Protein AF-A0A2K1JIT0-F1 (afdb_monomer_lite)

Radius of gyration: 15.92 Å; chains: 1; bounding box: 37×30×44 Å

Organism: Physcomitrium patens (NCBI:txid3218)

Sequence (79 aa):
MTIIDYKRDTKTWSSSCSLEFKRSRPSTNFWVEVEIKGSGYEKKLSLCDLQLGGLIITKIRDITPIPHNGCQLPKKCRV

InterPro domains:
  IPR001971 Small ribosomal subunit protein uS11 [PF00411] (32-78)
  IPR001971 Small ribosomal subunit protein uS11 [PIRSF002131] (1-79)
  IPR036967 Small ribosomal subunit protein uS11 superfamily [G3DSA:3.30.420.80] (30-78)

pLDDT: mean 81.86, std 11.01, range [48.69, 93.25]

Foldseek 3Di:
DFDADPVRHTPFDDDPPRPDTPPPDDPDEEEDEEEDEDDDPVPVVVVVVCVVSRYHYDYYHYPHDDDPPPDDDPDDDDD

Secondary structure (DSSP, 8-state):
-EEE-TT--EEEE--TTS---TT---SS--EEEEEE-S-STHHHHHHHHHHHTT-EEEEEEE-----SS-SPPPPPP--

Structure (mmCIF, N/CA/C/O backbone):
data_AF-A0A2K1JIT0-F1
#
_entry.id   AF-A0A2K1JIT0-F1
#
loop_
_atom_site.group_PDB
_atom_site.id
_atom_site.type_symbol
_atom_site.label_atom_id
_atom_site.label_alt_id
_atom_site.label_comp_id
_atom_site.label_asym_id
_atom_site.label_entity_id
_atom_site.label_seq_id
_atom_site.pdbx_PDB_ins_code
_atom_site.Cartn_x
_atom_site.Cartn_y
_atom_site.Cartn_z
_atom_site.occupancy
_atom_site.B_iso_or_equiv
_atom_site.auth_seq_id
_atom_site.auth_comp_id
_atom_site.auth_asym_id
_atom_site.auth_atom_id
_atom_site.pdbx_PDB_model_num
ATOM 1 N N . MET A 1 1 ? 6.284 -1.977 0.905 1.00 80.31 1 MET A N 1
ATOM 2 C CA . MET A 1 1 ? 5.285 -2.502 -0.044 1.00 80.31 1 MET A CA 1
ATOM 3 C C . MET A 1 1 ? 5.575 -3.971 -0.352 1.00 80.31 1 MET A C 1
ATOM 5 O O . MET A 1 1 ? 6.687 -4.422 -0.113 1.00 80.31 1 MET A O 1
ATOM 9 N N . THR A 1 2 ? 4.615 -4.732 -0.864 1.00 86.56 2 THR A N 1
ATOM 10 C CA . THR A 1 2 ? 4.804 -6.150 -1.220 1.00 86.56 2 THR A CA 1
ATOM 11 C C . THR A 1 2 ? 4.583 -6.340 -2.711 1.00 86.56 2 THR A C 1
ATOM 13 O O . THR A 1 2 ? 3.547 -5.920 -3.219 1.00 86.56 2 THR A O 1
ATOM 16 N N . ILE A 1 3 ? 5.531 -6.972 -3.402 1.00 84.88 3 ILE A N 1
ATOM 17 C CA . ILE A 1 3 ? 5.361 -7.376 -4.800 1.00 84.88 3 ILE A CA 1
ATOM 18 C C . ILE A 1 3 ? 4.834 -8.804 -4.801 1.00 84.88 3 ILE A C 1
ATOM 20 O O . ILE A 1 3 ? 5.449 -9.712 -4.233 1.00 84.88 3 ILE A O 1
ATOM 24 N N . ILE A 1 4 ? 3.693 -8.983 -5.450 1.00 88.38 4 ILE A N 1
ATOM 25 C CA . ILE A 1 4 ? 3.022 -10.266 -5.608 1.00 88.38 4 ILE A CA 1
ATOM 26 C C . ILE A 1 4 ? 2.975 -10.644 -7.086 1.00 88.38 4 ILE A C 1
ATOM 28 O O . ILE A 1 4 ? 2.944 -9.785 -7.964 1.00 88.38 4 ILE A O 1
ATOM 32 N N . ASP A 1 5 ? 2.990 -11.941 -7.343 1.00 85.81 5 ASP A N 1
ATOM 33 C CA . ASP A 1 5 ? 2.811 -12.517 -8.672 1.00 85.81 5 ASP A CA 1
ATOM 34 C C . ASP A 1 5 ? 1.323 -12.573 -9.062 1.00 85.81 5 ASP A C 1
ATOM 36 O O . ASP A 1 5 ? 0.444 -12.392 -8.216 1.00 85.81 5 ASP A O 1
ATOM 40 N N . TYR A 1 6 ? 1.011 -12.900 -10.320 1.00 83.12 6 TYR A N 1
ATOM 41 C CA . TYR A 1 6 ? -0.378 -13.049 -10.778 1.00 83.12 6 TYR A CA 1
ATOM 42 C C . TYR A 1 6 ? -1.119 -14.180 -10.045 1.00 83.12 6 TYR A C 1
ATOM 44 O O . TYR A 1 6 ? -2.337 -14.118 -9.880 1.00 83.12 6 TYR A O 1
ATOM 52 N N . LYS A 1 7 ? -0.389 -15.184 -9.535 1.00 88.00 7 LYS A N 1
ATOM 53 C CA . LYS A 1 7 ? -0.934 -16.243 -8.662 1.00 88.00 7 LYS A CA 1
ATOM 54 C C . LYS A 1 7 ? -1.169 -15.803 -7.211 1.00 88.00 7 LYS A C 1
ATOM 56 O O . LYS A 1 7 ? -1.624 -16.608 -6.408 1.00 88.00 7 LYS A O 1
ATOM 61 N N . ARG A 1 8 ? -0.903 -14.531 -6.881 1.00 83.56 8 ARG A N 1
ATOM 62 C CA . ARG A 1 8 ? -0.921 -13.940 -5.527 1.00 83.56 8 ARG A CA 1
ATOM 63 C C . ARG A 1 8 ? 0.146 -14.481 -4.572 1.00 83.56 8 ARG A C 1
ATOM 65 O O . ARG A 1 8 ? 0.053 -14.273 -3.364 1.00 83.56 8 ARG A O 1
ATOM 72 N N . ASP A 1 9 ? 1.196 -15.091 -5.109 1.00 88.75 9 ASP A N 1
ATOM 73 C CA . ASP A 1 9 ? 2.366 -15.472 -4.324 1.00 88.75 9 ASP A CA 1
ATOM 74 C C . ASP A 1 9 ? 3.242 -14.246 -4.051 1.00 88.75 9 ASP A C 1
ATOM 76 O O . ASP A 1 9 ? 3.552 -13.474 -4.962 1.00 88.75 9 ASP A O 1
ATOM 80 N N . THR A 1 10 ? 3.672 -14.067 -2.800 1.00 84.81 10 THR A N 1
ATOM 81 C CA . THR A 1 10 ? 4.572 -12.962 -2.436 1.00 84.81 10 THR A CA 1
ATOM 82 C C . THR A 1 10 ? 5.964 -13.230 -2.991 1.00 84.81 10 THR A C 1
ATOM 84 O O . THR A 1 10 ? 6.607 -14.208 -2.618 1.00 84.81 10 THR A O 1
ATOM 87 N N . LYS A 1 11 ? 6.452 -12.347 -3.865 1.00 84.00 11 LYS A N 1
ATOM 88 C CA . LYS A 1 11 ? 7.808 -12.429 -4.423 1.00 84.00 11 LYS A CA 1
ATOM 89 C C . LYS A 1 11 ? 8.806 -1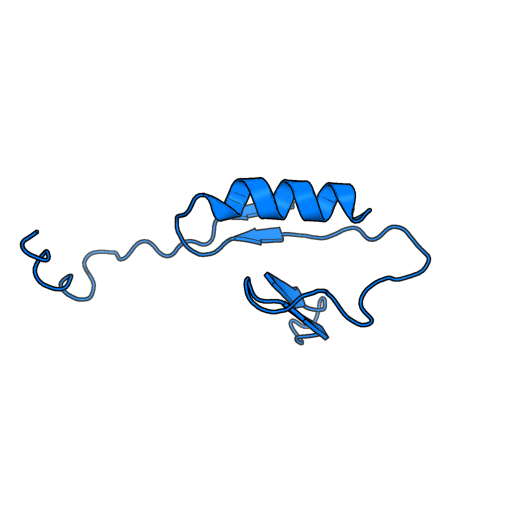1.707 -3.538 1.00 84.00 11 LYS A C 1
ATOM 91 O O . LYS A 1 11 ? 9.842 -12.265 -3.191 1.00 84.00 11 LYS A O 1
ATOM 96 N N . THR A 1 12 ? 8.494 -10.471 -3.164 1.00 82.50 12 THR A N 1
ATOM 97 C CA . THR A 1 12 ? 9.358 -9.644 -2.320 1.00 82.50 12 THR A CA 1
ATOM 98 C C . THR A 1 12 ? 8.530 -8.710 -1.451 1.00 82.50 12 THR A C 1
ATOM 100 O O . THR A 1 12 ? 7.384 -8.374 -1.756 1.00 82.50 12 THR A O 1
ATOM 103 N N . TRP A 1 13 ? 9.125 -8.275 -0.349 1.00 82.00 13 TRP A N 1
ATOM 104 C CA . TRP A 1 13 ? 8.544 -7.306 0.564 1.00 82.00 13 TRP A CA 1
ATOM 105 C C . TRP A 1 13 ? 9.581 -6.240 0.900 1.00 82.00 13 TRP A C 1
ATOM 107 O O . TRP A 1 13 ? 10.784 -6.489 0.912 1.00 82.00 13 TRP A O 1
ATOM 117 N N . SER A 1 14 ? 9.095 -5.038 1.160 1.00 79.12 14 SER A N 1
ATOM 118 C CA . SER A 1 14 ? 9.851 -3.915 1.692 1.00 79.12 14 SER A CA 1
ATOM 119 C C . SER A 1 14 ? 9.009 -3.229 2.762 1.00 79.12 14 SER A C 1
ATOM 121 O O . SER A 1 14 ? 7.777 -3.200 2.691 1.00 79.12 14 SER A O 1
ATOM 123 N N . SER A 1 15 ? 9.657 -2.679 3.775 1.00 78.88 15 SER A N 1
ATOM 124 C CA . SER A 1 15 ? 9.026 -1.855 4.805 1.00 78.88 15 SER A CA 1
ATOM 125 C C . SER A 1 15 ? 9.741 -0.512 4.873 1.00 78.88 15 SER A C 1
ATOM 127 O O . SER A 1 15 ? 10.842 -0.387 4.345 1.00 78.88 15 SER A O 1
ATOM 129 N N . SER A 1 16 ? 9.145 0.475 5.541 1.00 74.88 16 SER A N 1
ATOM 130 C CA . SER A 1 16 ? 9.765 1.789 5.778 1.00 74.88 16 SER A CA 1
ATOM 131 C C . SER A 1 16 ? 11.149 1.701 6.437 1.00 74.88 16 SER A C 1
ATOM 133 O O . SER A 1 16 ? 11.966 2.597 6.271 1.00 74.88 16 SER A O 1
ATOM 135 N N . CYS A 1 17 ? 11.429 0.607 7.152 1.00 69.62 17 CYS A N 1
ATOM 136 C CA . CYS A 1 17 ? 12.716 0.349 7.797 1.00 69.62 17 CYS A CA 1
ATOM 137 C C . CYS A 1 17 ? 13.653 -0.564 6.976 1.00 69.62 17 CYS A C 1
ATOM 139 O O . CYS A 1 17 ? 14.791 -0.799 7.378 1.00 69.62 17 CYS A O 1
ATOM 141 N N . SER A 1 18 ? 13.193 -1.116 5.849 1.00 66.88 18 SER A N 1
ATOM 142 C CA . SER A 1 18 ? 14.003 -1.986 4.989 1.00 66.88 18 SER A CA 1
ATOM 143 C C . SER A 1 18 ? 14.588 -1.169 3.848 1.00 66.88 18 SER A C 1
ATOM 145 O O . SER A 1 18 ? 13.843 -0.634 3.033 1.00 66.88 18 SER A O 1
ATOM 147 N N . LEU A 1 19 ? 15.918 -1.107 3.781 1.00 57.53 19 LEU A N 1
ATOM 148 C CA . LEU A 1 19 ? 16.621 -0.141 2.939 1.00 57.53 19 LEU A CA 1
ATOM 149 C C . LEU A 1 19 ? 16.370 -0.280 1.427 1.00 57.53 19 LEU A C 1
ATOM 151 O O . LEU A 1 19 ? 16.701 0.654 0.721 1.00 57.53 19 LEU A O 1
ATOM 155 N N . GLU A 1 20 ? 15.831 -1.393 0.905 1.00 59.25 20 GLU A N 1
ATOM 156 C CA . GLU A 1 20 ? 15.656 -1.576 -0.547 1.00 59.25 20 GLU A CA 1
ATOM 157 C C . GLU A 1 20 ? 14.913 -2.870 -0.929 1.00 59.25 20 GLU A C 1
ATOM 159 O O . GLU A 1 20 ? 14.889 -3.854 -0.184 1.00 59.25 20 GLU A O 1
ATOM 164 N N . PHE A 1 21 ? 14.399 -2.918 -2.164 1.00 58.78 21 PHE A N 1
ATOM 165 C CA . PHE A 1 21 ? 13.965 -4.154 -2.818 1.00 58.78 21 PHE A CA 1
ATOM 166 C C . PHE A 1 21 ? 15.155 -4.983 -3.325 1.00 58.78 21 PHE A C 1
ATOM 168 O O . PHE A 1 21 ? 15.497 -4.962 -4.514 1.00 58.78 21 PHE A O 1
ATOM 175 N N . LYS A 1 22 ? 15.780 -5.778 -2.460 1.00 48.69 22 LYS A N 1
ATOM 176 C CA . LYS A 1 22 ? 16.794 -6.734 -2.926 1.00 48.69 22 LYS A CA 1
ATOM 177 C C . LYS A 1 22 ? 16.159 -7.753 -3.892 1.00 48.69 22 LYS A C 1
ATOM 179 O O . LYS A 1 22 ? 15.150 -8.371 -3.566 1.00 48.69 22 LYS A O 1
ATOM 184 N N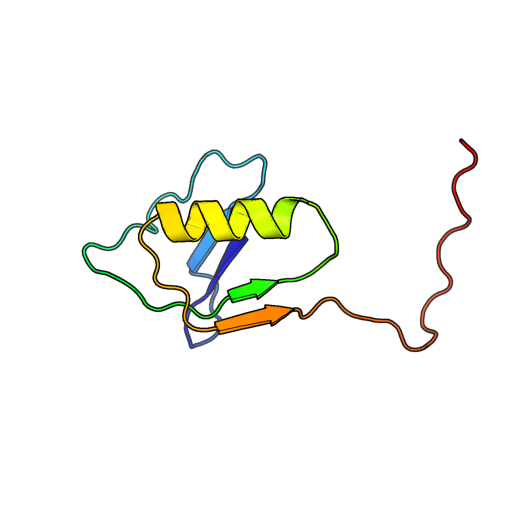 . ARG A 1 23 ? 16.777 -7.925 -5.073 1.00 51.94 23 ARG A N 1
ATOM 185 C CA . ARG A 1 23 ? 16.444 -8.890 -6.155 1.00 51.94 23 ARG A CA 1
ATOM 186 C C . ARG A 1 23 ? 15.194 -8.636 -7.011 1.00 51.94 23 ARG A C 1
ATOM 188 O O . ARG A 1 23 ? 14.915 -9.462 -7.871 1.00 51.94 23 ARG A O 1
ATOM 195 N N . SER A 1 24 ? 14.462 -7.535 -6.837 1.00 56.75 24 SER A N 1
ATOM 196 C CA . SER A 1 24 ? 13.244 -7.324 -7.642 1.00 56.75 24 SER A CA 1
ATOM 197 C C . SER A 1 24 ? 13.479 -6.699 -9.016 1.00 56.75 24 SER A C 1
ATOM 199 O O . SER A 1 24 ? 12.568 -6.788 -9.822 1.00 56.75 24 SER A O 1
ATOM 201 N N . ARG A 1 25 ? 14.650 -6.085 -9.282 1.00 57.47 25 ARG A N 1
ATOM 202 C CA . ARG A 1 25 ? 14.937 -5.366 -10.537 1.00 57.47 25 ARG A CA 1
ATOM 203 C C . ARG A 1 25 ? 15.093 -6.344 -11.704 1.00 57.47 25 ARG A C 1
ATOM 205 O O . ARG A 1 25 ? 16.128 -7.006 -11.791 1.00 57.47 25 ARG A O 1
ATOM 212 N N . PRO A 1 26 ? 14.112 -6.429 -12.605 1.00 57.00 26 PRO A N 1
ATOM 213 C CA . PRO A 1 26 ? 14.234 -7.210 -13.818 1.00 57.00 26 PRO A CA 1
ATOM 214 C C . PRO A 1 26 ? 14.792 -6.330 -14.953 1.00 57.00 26 PRO A C 1
ATOM 216 O O . PRO A 1 26 ? 14.779 -5.104 -14.882 1.00 57.00 26 PRO A O 1
ATOM 219 N N . SER A 1 27 ? 15.313 -6.951 -16.009 1.00 59.09 27 SER A N 1
ATOM 220 C CA . SER A 1 27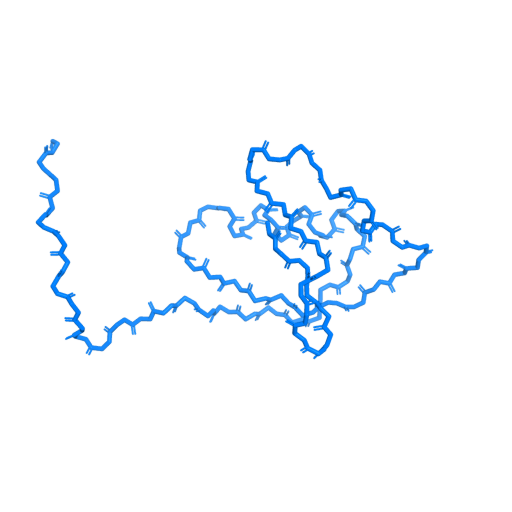 ? 15.983 -6.262 -17.126 1.00 59.09 27 SER A CA 1
ATOM 221 C C . SER A 1 27 ? 15.040 -5.553 -18.111 1.00 59.09 27 SER A C 1
ATOM 223 O O . SER A 1 27 ? 15.507 -4.941 -19.067 1.00 59.09 27 SER A O 1
ATOM 225 N N . THR A 1 28 ? 13.723 -5.651 -17.917 1.00 65.12 28 THR A N 1
ATOM 226 C CA . THR A 1 28 ? 12.682 -5.161 -18.839 1.00 65.12 28 THR A CA 1
ATOM 227 C C . THR A 1 28 ? 11.614 -4.359 -18.097 1.00 65.12 28 THR A C 1
ATOM 229 O O . THR A 1 28 ? 11.527 -4.427 -16.875 1.00 65.12 28 THR A O 1
ATOM 232 N N . ASN A 1 29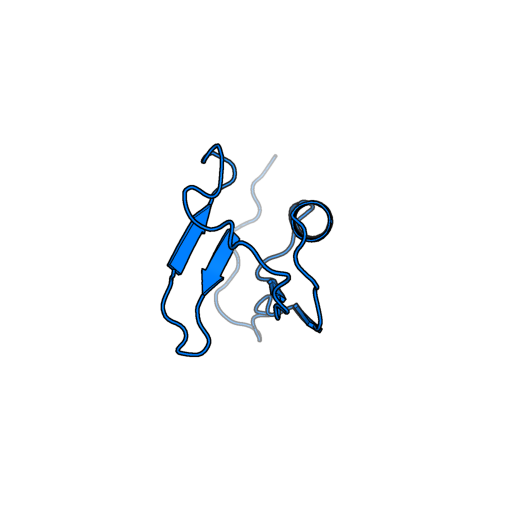 ? 10.813 -3.574 -18.825 1.00 66.06 29 ASN A N 1
ATOM 233 C CA . ASN A 1 29 ? 9.705 -2.804 -18.252 1.00 66.06 29 ASN A CA 1
ATOM 234 C C . ASN A 1 29 ? 8.541 -3.741 -17.892 1.00 66.06 29 ASN A C 1
ATOM 236 O O . ASN A 1 29 ? 8.085 -4.501 -18.746 1.00 66.06 29 ASN A O 1
ATOM 240 N N . PHE A 1 30 ? 8.036 -3.659 -16.658 1.00 77.44 30 PHE A N 1
ATOM 241 C CA . PHE A 1 30 ? 6.893 -4.457 -16.196 1.00 77.44 30 PHE A CA 1
ATOM 242 C C . PHE A 1 30 ? 5.674 -3.572 -15.976 1.00 77.44 30 PHE A C 1
ATOM 244 O O . PHE A 1 30 ? 5.759 -2.511 -15.351 1.00 77.44 30 PHE A O 1
ATOM 251 N N . TRP A 1 31 ? 4.533 -4.048 -16.468 1.00 86.44 31 TRP A N 1
ATOM 252 C CA . TRP A 1 31 ? 3.227 -3.498 -16.135 1.00 86.44 31 TRP A CA 1
ATOM 253 C C . TRP A 1 31 ? 2.758 -4.062 -14.803 1.00 86.44 31 TRP A C 1
ATOM 255 O O . TRP A 1 31 ? 2.769 -5.277 -14.603 1.00 86.44 31 TRP A O 1
ATOM 265 N N . VAL A 1 32 ? 2.334 -3.184 -13.901 1.00 88.19 32 VAL A N 1
ATOM 266 C CA . VAL A 1 32 ? 1.895 -3.569 -12.559 1.00 88.19 32 VAL A CA 1
ATOM 267 C C . VAL A 1 32 ? 0.538 -2.964 -12.224 1.00 88.19 32 VAL A C 1
ATOM 269 O O . VAL A 1 32 ? 0.267 -1.792 -12.499 1.00 88.19 32 VAL A O 1
ATOM 272 N N . GLU A 1 33 ? -0.307 -3.773 -11.587 1.00 91.00 33 GLU A N 1
ATOM 273 C CA . GLU A 1 33 ? -1.505 -3.299 -10.900 1.00 91.00 33 GLU A CA 1
ATOM 274 C C . GLU A 1 33 ? -1.164 -3.039 -9.433 1.00 91.00 33 GLU A C 1
ATOM 276 O O . GLU A 1 33 ? -0.600 -3.897 -8.754 1.00 91.00 33 GLU A O 1
ATOM 281 N N . VAL A 1 34 ? -1.505 -1.849 -8.944 1.00 91.25 34 VAL A N 1
ATOM 282 C CA . VAL A 1 34 ? -1.201 -1.430 -7.576 1.00 91.25 34 VAL A CA 1
ATOM 283 C C . VAL A 1 34 ? -2.475 -1.437 -6.744 1.00 91.25 34 VAL A C 1
ATOM 285 O O . VAL A 1 34 ? -3.457 -0.766 -7.071 1.00 91.25 34 VAL A O 1
ATOM 288 N N . GLU A 1 35 ? -2.437 -2.164 -5.632 1.00 92.19 35 GLU A N 1
ATOM 289 C CA . GLU A 1 35 ? -3.481 -2.153 -4.613 1.00 92.19 35 GLU A CA 1
ATOM 290 C C . GLU A 1 35 ? -2.972 -1.461 -3.346 1.00 92.19 35 GLU A C 1
ATOM 292 O O . GLU A 1 35 ? -1.929 -1.818 -2.796 1.00 92.19 35 GLU A O 1
ATOM 297 N N . ILE A 1 36 ? -3.716 -0.465 -2.872 1.00 91.44 36 ILE A N 1
ATOM 298 C CA . ILE A 1 36 ? -3.338 0.365 -1.730 1.00 91.44 36 ILE A CA 1
ATOM 299 C C . ILE A 1 36 ? -4.262 0.053 -0.556 1.00 91.44 36 ILE A C 1
ATOM 301 O O . ILE A 1 36 ? -5.482 0.120 -0.684 1.00 91.44 36 ILE A O 1
ATOM 305 N N . LYS A 1 37 ? -3.679 -0.250 0.608 1.00 90.31 37 LYS A N 1
ATOM 306 C CA . LYS A 1 37 ? -4.400 -0.469 1.870 1.00 90.31 37 LYS A CA 1
ATOM 307 C C . LYS A 1 37 ? -4.014 0.588 2.904 1.00 90.31 37 LYS A C 1
ATOM 309 O O . LYS A 1 37 ? -2.828 0.835 3.105 1.00 90.31 37 LYS A O 1
ATOM 314 N N . GLY A 1 38 ? -5.010 1.122 3.612 1.00 86.38 38 GLY A N 1
ATOM 315 C CA . GLY A 1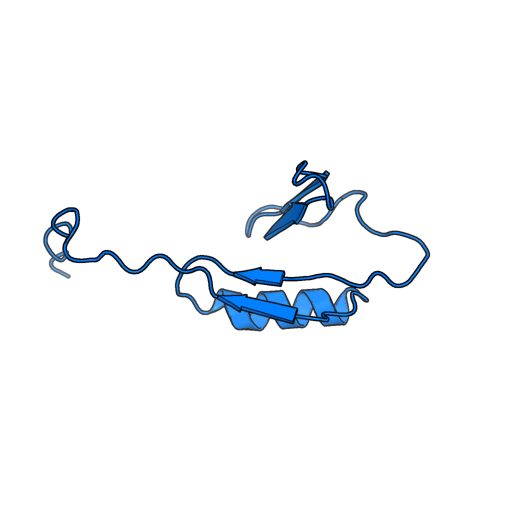 38 ? -4.830 2.035 4.749 1.00 86.38 38 GLY A CA 1
ATOM 316 C C . GLY A 1 38 ? -4.791 3.505 4.334 1.00 86.38 38 GLY A C 1
ATOM 317 O O . GLY A 1 38 ? -4.546 3.809 3.177 1.00 86.38 38 GLY A O 1
ATOM 318 N N . SER A 1 39 ? -5.050 4.434 5.256 1.00 79.50 39 SER A N 1
ATOM 319 C CA . SER A 1 39 ? -4.999 5.885 5.010 1.00 79.50 39 SER A CA 1
ATOM 320 C C . SER A 1 39 ? -3.682 6.482 5.518 1.00 79.50 39 SER A C 1
ATOM 322 O O . SER A 1 39 ? -3.345 6.284 6.682 1.00 79.50 39 SER A O 1
ATOM 324 N N . GLY A 1 40 ? -2.952 7.235 4.689 1.00 83.50 40 GLY A N 1
ATOM 325 C CA . GLY A 1 40 ? -1.700 7.878 5.104 1.00 83.50 40 GLY A CA 1
ATOM 326 C C . GLY A 1 40 ? -0.976 8.616 3.975 1.00 83.50 40 GLY A C 1
ATOM 327 O O . GLY A 1 40 ? -1.302 8.443 2.800 1.00 83.50 40 GLY A O 1
ATOM 328 N N . TYR A 1 41 ? 0.018 9.430 4.343 1.00 81.44 41 TYR A N 1
ATOM 329 C CA . TYR A 1 41 ? 0.846 10.223 3.419 1.00 81.44 41 TYR A CA 1
ATOM 330 C C . TYR A 1 41 ? 1.664 9.354 2.445 1.00 81.44 41 TYR A C 1
ATOM 332 O O . TYR A 1 41 ? 1.846 9.695 1.275 1.00 81.44 41 TYR A O 1
ATOM 340 N N . GLU A 1 42 ? 2.055 8.171 2.915 1.00 81.00 42 GLU A N 1
ATOM 341 C CA . GLU A 1 42 ? 2.847 7.159 2.212 1.00 81.00 42 GLU A CA 1
ATOM 342 C C . GLU A 1 42 ? 2.261 6.756 0.840 1.00 81.00 42 GLU A C 1
ATOM 344 O O . GLU A 1 42 ? 3.003 6.321 -0.040 1.00 81.00 42 GLU A O 1
ATOM 349 N N . LYS A 1 43 ? 0.942 6.913 0.610 1.00 86.44 43 LYS A N 1
ATOM 350 C CA . LYS A 1 43 ? 0.283 6.539 -0.661 1.00 86.44 43 LYS A CA 1
ATOM 351 C C . LYS A 1 43 ? 0.896 7.247 -1.867 1.00 86.44 43 LYS A C 1
ATOM 353 O O . LYS A 1 43 ? 1.184 6.616 -2.877 1.00 86.44 43 LYS A O 1
ATOM 358 N N . LYS A 1 44 ? 1.072 8.567 -1.771 1.00 86.44 44 LYS A N 1
ATOM 359 C CA . LYS A 1 44 ? 1.560 9.382 -2.891 1.00 86.44 44 LYS A CA 1
ATOM 360 C C . LYS A 1 44 ? 3.055 9.172 -3.112 1.00 86.44 44 LYS A C 1
ATOM 362 O O . LYS A 1 44 ? 3.482 9.062 -4.257 1.00 86.44 44 LYS A O 1
ATOM 367 N N . LEU A 1 45 ? 3.817 9.095 -2.020 1.00 86.81 45 LEU A N 1
ATOM 368 C CA . LEU A 1 45 ? 5.257 8.853 -2.069 1.00 86.81 45 LEU A CA 1
ATOM 369 C C . LEU A 1 45 ? 5.572 7.504 -2.713 1.00 86.81 45 LEU A C 1
ATOM 371 O O . LEU A 1 45 ? 6.287 7.457 -3.704 1.00 86.81 45 LEU A O 1
ATOM 375 N N . SER A 1 46 ? 4.948 6.429 -2.229 1.00 85.06 46 SER A N 1
ATOM 376 C CA . SER A 1 46 ? 5.195 5.082 -2.753 1.00 85.06 46 SER A CA 1
ATOM 377 C C . SER A 1 46 ? 4.842 4.936 -4.235 1.00 85.06 46 SER A C 1
ATOM 379 O O . SER A 1 46 ? 5.583 4.294 -4.973 1.00 85.06 46 SER A O 1
ATOM 381 N N . LEU A 1 47 ? 3.754 5.557 -4.705 1.00 88.31 47 LEU A N 1
ATOM 382 C CA . LEU A 1 47 ? 3.419 5.579 -6.133 1.00 8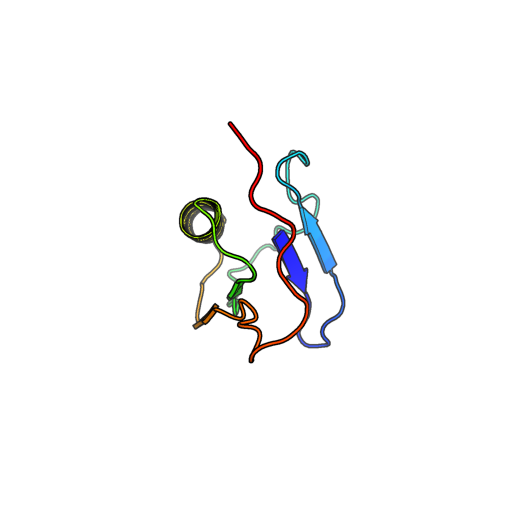8.31 47 LEU A CA 1
ATOM 383 C C . LEU A 1 47 ? 4.476 6.320 -6.963 1.00 88.31 47 LEU A C 1
ATOM 385 O O . LEU A 1 47 ? 4.836 5.852 -8.042 1.00 88.31 47 LEU A O 1
ATOM 389 N N . CYS A 1 48 ? 4.984 7.444 -6.453 1.00 88.19 48 CYS A N 1
ATOM 390 C CA . CYS A 1 48 ? 6.043 8.212 -7.102 1.00 88.19 48 CYS A CA 1
ATOM 391 C C . CYS A 1 48 ? 7.348 7.402 -7.178 1.00 88.19 48 CYS A C 1
ATOM 393 O O . CYS A 1 48 ? 7.949 7.298 -8.245 1.00 88.19 48 CYS A O 1
ATOM 395 N N . ASP A 1 49 ? 7.742 6.754 -6.080 1.00 85.06 49 ASP A N 1
ATOM 396 C CA . ASP A 1 49 ? 8.949 5.923 -6.012 1.00 85.06 49 ASP A CA 1
ATOM 397 C C . ASP A 1 49 ? 8.867 4.709 -6.947 1.00 85.06 49 ASP A C 1
ATOM 399 O O . ASP A 1 49 ? 9.856 4.337 -7.576 1.00 85.06 49 ASP A O 1
ATOM 403 N N . LEU A 1 50 ? 7.681 4.104 -7.090 1.00 84.88 50 LEU A N 1
ATOM 404 C CA . LEU A 1 50 ? 7.450 2.999 -8.026 1.00 84.88 50 LEU A CA 1
ATOM 405 C C . LEU A 1 50 ? 7.598 3.439 -9.488 1.00 84.88 50 LEU A C 1
ATOM 407 O O . LEU A 1 50 ? 8.194 2.713 -10.284 1.00 84.88 50 LEU A O 1
ATOM 411 N N . GLN A 1 51 ? 7.098 4.629 -9.833 1.00 85.50 51 GLN A N 1
ATOM 412 C CA . GLN A 1 51 ? 7.266 5.204 -11.171 1.00 85.50 51 GLN A CA 1
ATOM 413 C C . GLN A 1 51 ? 8.735 5.542 -11.457 1.00 85.50 51 GLN A C 1
ATOM 415 O O . GLN A 1 51 ? 9.247 5.191 -12.519 1.00 85.50 51 GLN A O 1
ATOM 420 N N . LEU A 1 52 ? 9.438 6.150 -10.494 1.00 85.06 52 LEU A N 1
ATOM 421 C CA . LEU A 1 52 ? 10.882 6.407 -10.582 1.00 85.06 52 LEU A CA 1
ATOM 422 C C . LEU A 1 52 ? 11.699 5.108 -10.661 1.00 85.06 52 LEU A C 1
ATOM 424 O O . LEU A 1 52 ? 12.745 5.066 -11.304 1.00 85.06 52 LEU A O 1
ATOM 428 N N . GLY A 1 53 ? 11.201 4.032 -10.050 1.00 80.31 53 GLY A N 1
ATOM 429 C CA . GLY A 1 53 ? 11.769 2.688 -10.113 1.00 80.31 53 GLY A CA 1
ATOM 430 C C . GLY A 1 53 ? 11.632 1.988 -11.470 1.00 80.31 53 GLY A C 1
ATOM 431 O O . GLY A 1 53 ? 12.107 0.860 -11.598 1.00 80.31 53 GLY A O 1
ATOM 432 N N . GLY A 1 54 ? 11.009 2.626 -12.470 1.00 82.75 54 GLY A N 1
ATOM 433 C CA . GLY A 1 54 ? 10.879 2.098 -13.832 1.00 82.75 54 GLY A CA 1
ATOM 434 C C . GLY A 1 54 ? 9.707 1.132 -14.035 1.00 82.75 54 GLY A C 1
ATOM 435 O O . GLY A 1 54 ? 9.670 0.411 -15.031 1.00 82.75 54 GLY A O 1
ATOM 436 N N . LEU A 1 55 ? 8.747 1.094 -13.107 1.00 85.75 55 LEU A N 1
ATOM 437 C CA . LEU A 1 55 ? 7.537 0.279 -13.234 1.00 85.75 55 LEU A CA 1
ATOM 438 C C . LEU A 1 55 ? 6.420 1.076 -13.913 1.00 85.75 55 LEU A C 1
ATOM 440 O O . LEU A 1 55 ? 6.150 2.225 -13.559 1.00 85.75 55 LEU A O 1
ATOM 444 N N . ILE A 1 56 ? 5.723 0.445 -14.860 1.00 88.06 56 ILE A N 1
ATOM 445 C CA . ILE A 1 56 ? 4.592 1.065 -15.554 1.00 88.06 56 ILE A CA 1
ATOM 446 C C . ILE A 1 56 ? 3.310 0.699 -14.807 1.00 88.06 56 ILE A C 1
ATOM 448 O O . ILE A 1 56 ? 2.839 -0.438 -14.855 1.00 88.06 56 ILE A O 1
ATOM 452 N N . ILE A 1 57 ? 2.732 1.674 -14.111 1.00 89.75 57 ILE A N 1
ATOM 453 C CA . ILE A 1 57 ? 1.487 1.489 -13.360 1.00 89.75 57 ILE A CA 1
ATOM 454 C C . ILE A 1 57 ? 0.305 1.562 -14.330 1.00 89.75 57 ILE A C 1
ATOM 456 O O . ILE A 1 57 ? 0.071 2.602 -14.942 1.00 89.75 57 ILE A O 1
ATOM 460 N N . THR A 1 58 ? -0.457 0.475 -14.459 1.00 91.75 58 THR A N 1
ATOM 461 C CA . THR A 1 58 ? -1.631 0.414 -15.351 1.00 91.75 58 THR A CA 1
ATOM 462 C C . THR A 1 58 ? -2.935 0.725 -14.627 1.00 91.75 58 THR A C 1
ATOM 464 O O . THR A 1 58 ? -3.839 1.331 -15.199 1.00 91.75 58 THR A O 1
ATOM 467 N N . LYS A 1 59 ? -3.045 0.320 -13.359 1.00 92.12 59 LYS A N 1
ATOM 468 C CA . LYS A 1 59 ? -4.247 0.506 -12.546 1.00 92.12 59 LYS A CA 1
ATOM 469 C C . LYS A 1 59 ? -3.885 0.719 -11.087 1.00 92.12 59 LYS A C 1
ATOM 471 O O . LYS A 1 59 ? -3.002 0.051 -10.554 1.00 92.12 59 LYS A O 1
ATOM 476 N N . ILE A 1 60 ? -4.624 1.616 -10.442 1.00 92.31 60 ILE A N 1
ATOM 477 C CA . ILE A 1 60 ? -4.529 1.890 -9.008 1.00 92.31 60 ILE A CA 1
ATOM 478 C C . ILE A 1 60 ? -5.888 1.568 -8.387 1.00 92.31 60 ILE A C 1
ATOM 480 O O . ILE A 1 60 ? -6.916 2.063 -8.849 1.00 92.31 60 ILE A O 1
ATOM 484 N N . ARG A 1 61 ? -5.903 0.721 -7.356 1.00 92.06 61 ARG A N 1
ATOM 485 C CA . ARG A 1 61 ? -7.105 0.373 -6.585 1.00 92.06 61 ARG A CA 1
ATOM 486 C C . ARG A 1 61 ? -6.888 0.733 -5.121 1.00 92.06 61 ARG A C 1
ATOM 488 O O . ARG A 1 61 ? -5.920 0.276 -4.517 1.00 92.06 61 ARG A O 1
ATOM 495 N N . ASP A 1 62 ? -7.791 1.519 -4.544 1.00 90.81 62 ASP A N 1
ATOM 496 C CA . ASP A 1 62 ? -7.834 1.717 -3.094 1.00 90.81 62 ASP A CA 1
ATOM 497 C C . ASP A 1 62 ? -8.736 0.647 -2.480 1.00 90.81 62 ASP A C 1
ATOM 499 O O . ASP A 1 62 ? -9.929 0.577 -2.770 1.00 90.81 62 ASP A O 1
ATOM 503 N N . ILE A 1 63 ? -8.141 -0.214 -1.665 1.00 92.75 63 ILE A N 1
ATOM 504 C CA . ILE A 1 63 ? -8.809 -1.315 -0.971 1.00 92.75 63 ILE A CA 1
ATOM 505 C C . ILE A 1 63 ? -8.760 -1.103 0.547 1.00 92.75 63 ILE A C 1
ATOM 507 O O . ILE A 1 63 ? -8.723 -2.059 1.324 1.00 92.75 63 ILE A O 1
ATOM 511 N N . THR A 1 64 ? -8.728 0.161 0.985 1.00 91.06 64 THR A N 1
ATOM 512 C CA . THR A 1 64 ? -8.859 0.527 2.398 1.00 91.06 64 THR A CA 1
ATOM 513 C C . THR A 1 64 ? -10.214 0.038 2.928 1.00 91.06 64 THR A C 1
ATOM 515 O O . THR A 1 64 ? -11.252 0.471 2.426 1.00 91.06 64 THR A O 1
ATOM 518 N N . PRO A 1 65 ? -10.242 -0.865 3.927 1.00 90.19 65 PRO A N 1
ATOM 519 C CA . PRO A 1 65 ? -11.493 -1.412 4.430 1.00 90.19 65 PRO A CA 1
ATOM 520 C C . PRO A 1 65 ? -12.275 -0.337 5.189 1.00 90.19 65 PRO A C 1
ATOM 522 O O . PRO A 1 65 ? -11.752 0.278 6.119 1.00 90.19 65 PRO A O 1
ATOM 525 N N . ILE A 1 66 ? -13.539 -0.139 4.817 1.00 89.00 66 ILE A N 1
ATOM 526 C CA . ILE A 1 66 ? -14.479 0.712 5.550 1.00 89.00 66 ILE A CA 1
ATOM 527 C C . ILE A 1 66 ? -15.392 -0.217 6.357 1.00 89.00 66 ILE A C 1
ATOM 529 O O . ILE A 1 66 ? -16.115 -1.017 5.762 1.00 89.00 66 ILE A O 1
ATOM 533 N N . PRO A 1 67 ? -15.365 -0.167 7.699 1.00 88.25 67 PRO A N 1
ATOM 534 C CA . PRO A 1 67 ? -16.210 -1.032 8.507 1.00 88.25 67 PRO A CA 1
ATOM 535 C C . PRO A 1 67 ? -17.666 -0.552 8.465 1.00 88.25 67 PRO A C 1
ATOM 537 O O . PRO A 1 67 ? -17.972 0.574 8.851 1.00 88.25 67 PRO A O 1
ATOM 540 N N . HIS A 1 68 ? -18.583 -1.431 8.064 1.00 85.94 68 HIS A N 1
ATOM 541 C CA . HIS A 1 68 ? -20.025 -1.201 8.167 1.00 85.94 68 HIS A CA 1
ATOM 542 C C . HIS A 1 68 ? -20.481 -1.449 9.620 1.00 85.94 68 HIS A C 1
ATOM 544 O O . HIS A 1 68 ? -21.019 -2.505 9.930 1.00 85.94 68 HIS A O 1
ATOM 550 N N . ASN A 1 69 ? -20.195 -0.501 10.524 1.00 84.94 69 ASN A N 1
ATOM 551 C CA . ASN A 1 69 ? -20.520 -0.555 11.964 1.00 84.94 69 ASN A CA 1
ATOM 552 C C . ASN A 1 69 ? -19.951 -1.781 12.720 1.00 84.94 69 ASN A C 1
ATOM 554 O O . ASN A 1 69 ? -20.635 -2.367 13.552 1.00 84.94 69 ASN A O 1
ATOM 558 N N . GLY A 1 70 ? -18.707 -2.173 12.414 1.00 85.06 70 GLY A N 1
ATOM 559 C CA . GLY A 1 70 ? -18.008 -3.308 13.038 1.00 85.06 70 GLY A CA 1
ATOM 560 C C . GLY A 1 70 ? -17.566 -3.066 14.493 1.00 85.06 70 GLY A C 1
ATOM 561 O O . GLY A 1 70 ? -18.314 -2.550 15.316 1.00 85.06 70 GLY A O 1
ATOM 562 N N . CYS A 1 71 ? -16.334 -3.449 14.843 1.00 84.94 71 CYS A N 1
ATOM 563 C CA . CYS A 1 71 ? -15.815 -3.279 16.204 1.00 84.94 71 CYS A CA 1
ATOM 564 C C . CYS A 1 71 ? -15.812 -1.806 16.645 1.00 84.94 71 CYS A C 1
ATOM 566 O O . CYS A 1 71 ? -15.425 -0.918 15.882 1.00 84.94 71 CYS A O 1
ATOM 568 N N . GLN A 1 72 ? -16.184 -1.556 17.903 1.00 88.69 72 GLN A N 1
ATOM 569 C CA . GLN A 1 72 ? -16.106 -0.223 18.492 1.00 88.69 72 GLN A CA 1
ATOM 570 C C . GLN A 1 72 ? -14.653 0.265 18.488 1.00 88.69 72 GLN A C 1
ATOM 572 O O . GLN A 1 72 ? -13.751 -0.426 18.967 1.00 88.69 72 GLN A O 1
ATOM 577 N N . LEU A 1 73 ? -14.430 1.466 17.947 1.00 89.06 73 LEU A N 1
ATOM 578 C CA . LEU A 1 73 ? -13.108 2.085 17.946 1.00 89.06 73 LEU A CA 1
ATOM 579 C C . LEU A 1 73 ? -12.614 2.268 19.389 1.00 89.06 73 LEU A C 1
ATOM 581 O O . LEU A 1 73 ? -13.410 2.638 20.262 1.00 89.06 73 LEU A O 1
ATOM 585 N N . PRO A 1 74 ? -11.312 2.049 19.652 1.00 91.69 74 PRO A N 1
ATOM 586 C CA . PRO A 1 74 ? -10.748 2.301 20.966 1.00 91.69 74 PRO A CA 1
ATOM 587 C C . PRO A 1 74 ? -11.020 3.749 21.370 1.00 91.69 74 PRO A C 1
ATOM 589 O O . PRO A 1 74 ? -11.036 4.661 20.534 1.00 91.69 74 PRO A O 1
ATOM 592 N N . LYS A 1 75 ? -11.263 3.957 22.668 1.00 93.25 75 LYS A N 1
ATOM 593 C CA . LYS A 1 75 ? -11.507 5.289 23.223 1.00 93.25 75 LYS A CA 1
ATOM 594 C C . LYS A 1 75 ? -10.407 6.228 22.739 1.00 93.25 75 LYS A C 1
ATOM 596 O O . LYS A 1 75 ? -9.228 5.913 22.881 1.00 93.25 75 LYS A O 1
ATOM 601 N N . LYS A 1 76 ? -10.805 7.375 22.182 1.00 90.94 76 LYS A N 1
ATOM 602 C CA . LYS A 1 76 ? -9.860 8.394 21.718 1.00 90.94 76 LYS A CA 1
ATOM 603 C C . LYS A 1 76 ? -8.854 8.688 22.830 1.00 90.94 76 LYS A C 1
ATOM 605 O O . LYS A 1 76 ? -9.257 8.951 23.969 1.00 90.94 76 LYS A O 1
ATOM 610 N N . CYS A 1 77 ? -7.568 8.614 22.493 1.00 85.69 77 CYS A N 1
ATOM 611 C CA . CYS A 1 77 ? -6.505 8.993 23.409 1.00 85.69 77 CYS A CA 1
ATOM 612 C C . CYS A 1 77 ? -6.743 10.434 23.864 1.00 85.69 77 CYS A C 1
ATOM 614 O O . CYS A 1 77 ? -7.117 11.292 23.064 1.00 85.69 77 CYS A O 1
ATOM 616 N N . ARG A 1 78 ? -6.559 10.680 25.159 1.00 89.38 78 ARG A N 1
ATOM 617 C CA . ARG A 1 78 ? -6.511 12.037 25.692 1.00 89.38 78 ARG A CA 1
ATOM 618 C C . ARG A 1 78 ? -5.074 12.504 25.510 1.00 89.38 78 ARG A C 1
ATOM 620 O O . ARG A 1 78 ? -4.188 11.963 26.166 1.00 89.38 78 ARG A O 1
ATOM 627 N N . VAL A 1 79 ? -4.879 13.417 24.571 1.00 69.00 79 VAL A N 1
ATOM 628 C CA . VAL A 1 79 ? -3.674 14.238 24.435 1.00 69.00 79 VAL A CA 1
ATOM 629 C C . VAL A 1 79 ? -4.109 15.663 24.714 1.00 69.00 79 VAL A C 1
ATOM 631 O O . VAL A 1 79 ? -5.211 16.011 24.226 1.00 69.00 79 VAL A O 1
#